Protein AF-A0A925B2U3-F1 (afdb_monomer_lite)

Secondary structure (DSSP, 8-state):
--HHHHHHHHHHTT--TT--EEEEE--SSS---PPEEEEETTEEEEESS-TT----------

Structure (mmCIF, N/CA/C/O backbone):
data_AF-A0A925B2U3-F1
#
_entry.id   AF-A0A925B2U3-F1
#
loop_
_atom_site.group_PDB
_atom_site.id
_atom_site.type_symbol
_atom_site.label_atom_id
_atom_site.label_alt_id
_atom_site.label_comp_id
_atom_site.label_asym_id
_atom_site.label_entity_id
_atom_site.label_seq_id
_atom_site.pdbx_PDB_ins_code
_atom_site.Cartn_x
_atom_site.Cartn_y
_atom_site.Cartn_z
_atom_site.occupancy
_atom_site.B_iso_or_equiv
_atom_site.auth_seq_id
_atom_site.auth_comp_id
_atom_site.auth_asym_id
_atom_site.auth_atom_id
_atom_site.pdbx_PDB_model_num
ATOM 1 N N . MET A 1 1 ? 9.652 -1.559 -7.511 1.00 78.00 1 MET A N 1
ATOM 2 C CA . MET A 1 1 ? 9.896 -0.581 -6.428 1.00 78.00 1 MET A CA 1
ATOM 3 C C . MET A 1 1 ? 10.737 -1.195 -5.311 1.00 78.00 1 MET A C 1
ATOM 5 O O . MET A 1 1 ? 10.636 -2.396 -5.067 1.00 78.00 1 MET A O 1
ATOM 9 N N . THR A 1 2 ? 11.563 -0.390 -4.647 1.00 85.19 2 THR A N 1
ATOM 10 C CA . THR A 1 2 ? 12.206 -0.694 -3.358 1.00 85.19 2 THR A CA 1
ATOM 11 C C . THR A 1 2 ? 11.217 -0.514 -2.204 1.00 85.19 2 THR A C 1
ATOM 13 O O . THR A 1 2 ? 10.162 0.094 -2.369 1.00 85.19 2 THR A O 1
ATOM 16 N N . TRP A 1 3 ? 11.557 -1.017 -1.015 1.00 84.06 3 TRP A N 1
ATOM 17 C CA . TRP A 1 3 ? 10.706 -0.853 0.168 1.00 84.06 3 TRP A CA 1
ATOM 18 C C . TRP A 1 3 ? 10.487 0.617 0.556 1.00 84.06 3 TRP A C 1
ATOM 20 O O . TRP A 1 3 ? 9.377 0.988 0.927 1.00 84.06 3 TRP A O 1
ATOM 30 N N . SER A 1 4 ? 11.515 1.460 0.428 1.00 87.25 4 SER A N 1
ATOM 31 C CA . SER A 1 4 ? 11.400 2.897 0.705 1.00 87.25 4 SER A CA 1
ATOM 32 C C . SER A 1 4 ? 10.404 3.572 -0.237 1.00 87.25 4 SER A C 1
ATOM 34 O O . SER A 1 4 ? 9.509 4.264 0.231 1.00 87.25 4 SER A O 1
ATOM 36 N N . GLU A 1 5 ? 10.488 3.281 -1.540 1.00 86.50 5 GLU A N 1
ATOM 37 C CA . GLU A 1 5 ? 9.550 3.817 -2.536 1.00 86.50 5 GLU A CA 1
ATOM 38 C C . GLU A 1 5 ? 8.109 3.345 -2.280 1.00 86.50 5 GLU A C 1
ATOM 40 O O . GLU A 1 5 ? 7.172 4.119 -2.439 1.00 86.50 5 GLU A O 1
ATOM 45 N N . ILE A 1 6 ? 7.918 2.089 -1.853 1.00 85.19 6 ILE A N 1
ATOM 46 C CA . ILE A 1 6 ? 6.591 1.561 -1.487 1.00 85.19 6 ILE A CA 1
ATOM 47 C C . ILE A 1 6 ? 6.015 2.327 -0.295 1.00 85.19 6 ILE A C 1
ATOM 49 O O . ILE A 1 6 ? 4.829 2.649 -0.296 1.00 85.19 6 ILE A O 1
ATOM 53 N N . LYS A 1 7 ? 6.840 2.623 0.716 1.00 87.62 7 LYS A N 1
ATOM 54 C CA . LYS A 1 7 ? 6.405 3.369 1.899 1.00 87.62 7 LYS A CA 1
ATOM 55 C C . LYS A 1 7 ? 5.973 4.788 1.527 1.00 87.62 7 LYS A C 1
ATOM 57 O O . LYS A 1 7 ? 4.860 5.179 1.859 1.00 87.62 7 LYS A O 1
ATOM 62 N N . GLU A 1 8 ? 6.805 5.502 0.773 1.00 89.62 8 GLU A N 1
ATOM 63 C CA . GLU A 1 8 ? 6.489 6.859 0.315 1.00 89.62 8 GLU A CA 1
ATOM 64 C C . GLU A 1 8 ? 5.219 6.886 -0.545 1.00 89.62 8 GLU A C 1
ATOM 66 O O . GLU A 1 8 ? 4.384 7.777 -0.394 1.00 89.62 8 GLU A O 1
ATOM 71 N N . ALA A 1 9 ? 5.041 5.900 -1.428 1.00 88.44 9 ALA A N 1
ATOM 72 C CA . ALA A 1 9 ? 3.849 5.795 -2.262 1.00 88.44 9 ALA A CA 1
ATOM 73 C C . ALA A 1 9 ? 2.590 5.443 -1.449 1.00 88.44 9 ALA A C 1
ATOM 75 O O . ALA A 1 9 ? 1.514 5.956 -1.742 1.00 88.44 9 ALA A O 1
ATOM 76 N N . ALA A 1 10 ? 2.706 4.612 -0.410 1.00 87.62 10 ALA A N 1
ATOM 77 C CA . ALA A 1 10 ? 1.601 4.291 0.493 1.00 87.62 10 ALA A CA 1
ATOM 78 C C . ALA A 1 10 ? 1.156 5.507 1.326 1.00 87.62 10 ALA A C 1
ATOM 80 O O . ALA A 1 10 ? -0.043 5.724 1.506 1.00 87.62 10 ALA A O 1
ATOM 81 N N . GLU A 1 11 ? 2.104 6.327 1.785 1.00 88.00 11 GLU A N 1
ATOM 82 C CA . GLU A 1 11 ? 1.820 7.591 2.476 1.00 88.00 11 GLU A CA 1
ATOM 83 C C . GLU A 1 11 ? 1.126 8.587 1.531 1.00 88.00 11 GLU A C 1
ATOM 85 O O . GLU A 1 11 ? 0.105 9.177 1.885 1.00 88.00 11 GLU A O 1
ATOM 90 N N . GLN A 1 12 ? 1.607 8.707 0.289 1.00 89.06 12 GLN A N 1
ATOM 91 C CA . GLN A 1 12 ? 0.978 9.542 -0.746 1.00 89.06 12 GLN A CA 1
ATOM 92 C C . GLN A 1 12 ? -0.423 9.058 -1.146 1.00 89.06 12 GLN A C 1
ATOM 94 O O . GLN A 1 12 ? -1.277 9.873 -1.491 1.00 89.06 12 GLN A O 1
ATOM 99 N N . ALA A 1 13 ? -0.687 7.752 -1.052 1.00 86.69 13 ALA A N 1
ATOM 100 C CA . ALA A 1 13 ? -2.004 7.164 -1.286 1.00 86.69 13 ALA A CA 1
ATOM 101 C C . ALA A 1 13 ? -3.032 7.503 -0.186 1.00 86.69 13 ALA A C 1
ATOM 103 O O . ALA A 1 13 ? -4.201 7.122 -0.298 1.00 86.69 13 ALA A O 1
ATOM 104 N N . GLY A 1 14 ? -2.617 8.194 0.885 1.00 88.06 14 GLY A N 1
ATOM 105 C CA . GLY A 1 14 ? -3.490 8.595 1.985 1.00 88.06 14 GLY A CA 1
ATOM 106 C C . GLY A 1 14 ? -3.887 7.426 2.884 1.00 88.06 14 GLY A C 1
ATOM 107 O O . GLY A 1 14 ? -5.050 7.312 3.282 1.00 88.06 14 GLY A O 1
ATOM 108 N N . ILE A 1 15 ? -2.957 6.509 3.151 1.00 86.81 15 ILE A N 1
ATOM 109 C CA . ILE A 1 15 ? -3.132 5.493 4.192 1.00 86.81 15 ILE A CA 1
ATOM 110 C C . ILE A 1 15 ? -3.011 6.145 5.568 1.00 86.81 15 ILE A C 1
ATOM 112 O O . ILE A 1 15 ? -2.073 6.893 5.833 1.00 86.81 15 ILE A O 1
ATOM 116 N N . GLU A 1 16 ? -3.970 5.845 6.436 1.00 86.75 16 GLU A N 1
ATOM 117 C CA . GLU A 1 16 ? -3.980 6.278 7.829 1.00 86.75 16 GLU A CA 1
ATOM 118 C C . GLU A 1 16 ? -3.332 5.209 8.721 1.00 86.75 16 GLU A C 1
ATOM 120 O O . GLU A 1 16 ? -3.301 4.031 8.375 1.00 86.75 16 GLU A O 1
ATOM 125 N N . GLU A 1 17 ? -2.844 5.580 9.906 1.00 84.38 17 GLU A N 1
ATOM 126 C CA . GLU A 1 17 ? -2.213 4.619 10.834 1.00 84.38 17 GLU A CA 1
ATOM 127 C C . GLU A 1 17 ? -3.162 3.500 11.303 1.00 84.38 17 GLU A C 1
ATOM 129 O O . GLU A 1 17 ? -2.719 2.456 11.777 1.00 84.38 17 GLU A O 1
ATOM 134 N N . THR A 1 18 ? -4.472 3.718 11.185 1.00 87.00 18 THR A N 1
ATOM 135 C CA . THR A 1 18 ? -5.525 2.763 11.547 1.00 87.00 18 THR A CA 1
ATOM 136 C C . THR A 1 18 ? -5.939 1.846 10.396 1.00 87.00 18 THR A C 1
ATOM 138 O O . THR A 1 18 ? -6.711 0.913 10.621 1.00 87.00 18 THR A O 1
ATOM 141 N N . ASP A 1 19 ? -5.463 2.096 9.175 1.00 86.19 19 ASP A N 1
ATOM 142 C CA . ASP A 1 19 ? -5.786 1.278 8.011 1.00 86.19 19 ASP A CA 1
ATOM 143 C C . ASP A 1 19 ? -5.001 -0.043 8.039 1.00 86.19 19 ASP A C 1
ATOM 145 O O . ASP A 1 19 ? -3.771 -0.070 8.096 1.00 86.19 19 ASP A O 1
ATOM 149 N N . GLU A 1 20 ? -5.712 -1.164 7.911 1.00 90.06 20 GLU A N 1
ATOM 150 C CA . GLU A 1 20 ? -5.085 -2.479 7.781 1.00 90.06 20 GLU A CA 1
ATOM 151 C C . GLU A 1 20 ? -4.839 -2.808 6.302 1.00 90.06 20 GLU A C 1
ATOM 153 O O . GLU A 1 20 ? -5.775 -2.990 5.517 1.00 90.06 20 GLU A O 1
ATOM 158 N N . ILE A 1 21 ? -3.566 -2.873 5.905 1.00 88.31 21 ILE A N 1
ATOM 159 C CA . ILE A 1 21 ? -3.168 -3.202 4.532 1.00 88.31 21 ILE A CA 1
ATOM 160 C C . ILE A 1 21 ? -3.153 -4.718 4.359 1.00 88.31 21 ILE A C 1
ATOM 162 O O . ILE A 1 21 ? -2.338 -5.418 4.956 1.00 88.31 21 ILE A O 1
ATOM 166 N N . TYR A 1 22 ? -4.008 -5.219 3.474 1.00 88.12 22 TYR A N 1
ATOM 167 C CA . TYR A 1 2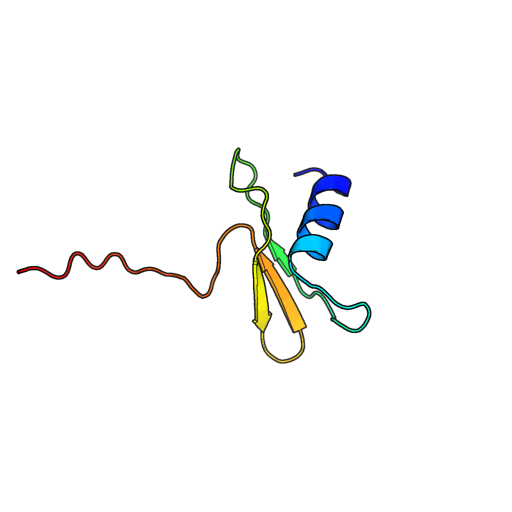2 ? -4.060 -6.641 3.146 1.00 88.12 22 TYR A CA 1
ATOM 168 C C . TYR A 1 22 ? -3.065 -7.027 2.051 1.00 88.12 22 TYR A C 1
ATOM 170 O O . TYR A 1 22 ? -2.441 -8.086 2.105 1.00 88.12 22 TYR A O 1
ATOM 178 N N . VAL A 1 23 ? -2.927 -6.184 1.024 1.00 87.94 23 VAL A N 1
ATOM 179 C CA . VAL A 1 23 ? -2.066 -6.486 -0.122 1.00 87.94 23 VAL A CA 1
ATOM 180 C C . VAL A 1 23 ? -1.549 -5.218 -0.791 1.00 87.94 23 VAL A C 1
ATOM 182 O O . VAL A 1 23 ? -2.292 -4.258 -1.000 1.00 87.94 23 VAL A O 1
ATOM 185 N N . ILE A 1 24 ? -0.270 -5.255 -1.167 1.00 87.88 24 ILE A N 1
ATOM 186 C CA . ILE A 1 24 ? 0.388 -4.249 -2.001 1.00 87.88 24 ILE A CA 1
ATOM 187 C C . ILE A 1 24 ? 0.811 -4.940 -3.297 1.00 87.88 24 ILE A C 1
ATOM 189 O O . ILE A 1 24 ? 1.592 -5.893 -3.274 1.00 87.88 24 ILE A O 1
ATOM 193 N N . LYS A 1 25 ? 0.264 -4.494 -4.428 1.00 86.62 25 LYS A N 1
ATOM 194 C CA . LYS A 1 25 ? 0.573 -5.027 -5.758 1.00 86.62 25 LYS A CA 1
ATOM 195 C C . LYS A 1 25 ? 1.469 -4.046 -6.504 1.00 86.62 25 LYS A C 1
ATOM 197 O O . LYS A 1 25 ? 0.991 -3.029 -6.997 1.00 86.62 25 LYS A O 1
ATOM 202 N N . CYS A 1 26 ? 2.745 -4.400 -6.597 1.00 82.25 26 CYS A N 1
ATOM 203 C CA . 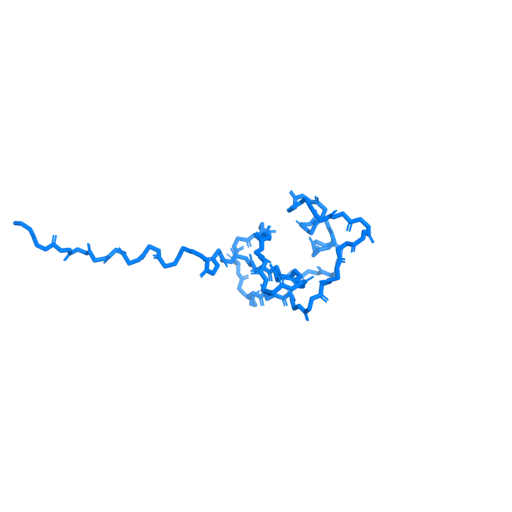CYS A 1 26 ? 3.717 -3.708 -7.434 1.00 82.25 26 CYS A CA 1
ATOM 204 C C . CYS A 1 26 ? 4.077 -4.598 -8.626 1.00 82.25 26 CYS A C 1
ATOM 206 O O . CYS A 1 26 ? 4.418 -5.776 -8.470 1.00 82.25 26 CYS A O 1
ATOM 208 N N . GLU A 1 27 ? 4.024 -4.036 -9.817 1.00 78.19 27 GLU A N 1
ATOM 209 C CA . GLU A 1 27 ? 4.599 -4.582 -11.023 1.00 78.19 27 GLU A CA 1
ATOM 210 C C . GLU A 1 27 ? 6.134 -4.517 -10.961 1.00 78.19 27 GLU A C 1
ATOM 212 O O . GLU A 1 27 ? 6.764 -3.660 -10.341 1.00 78.19 27 GLU A O 1
ATOM 217 N N . ARG A 1 28 ? 6.786 -5.495 -11.598 1.00 64.19 28 ARG A N 1
ATOM 218 C CA . ARG A 1 28 ? 8.258 -5.579 -11.648 1.00 64.19 28 ARG A CA 1
ATOM 219 C C . ARG A 1 28 ? 8.887 -4.690 -12.729 1.00 64.19 28 ARG A C 1
ATOM 221 O O . ARG A 1 28 ? 10.103 -4.738 -12.898 1.00 64.19 28 ARG A O 1
ATOM 228 N N . ARG A 1 29 ? 8.083 -3.958 -13.502 1.00 67.31 29 ARG A N 1
ATOM 229 C CA . ARG A 1 29 ? 8.531 -3.125 -14.632 1.00 67.31 29 ARG A CA 1
ATOM 230 C C . ARG A 1 29 ? 8.651 -1.658 -14.212 1.00 67.31 29 ARG A C 1
ATOM 232 O O . ARG A 1 29 ? 8.353 -1.326 -13.071 1.00 67.31 29 ARG A O 1
ATOM 239 N N . ASP A 1 30 ? 9.075 -0.805 -15.146 1.00 63.56 30 ASP A N 1
ATOM 240 C CA . ASP A 1 30 ? 9.006 0.668 -15.080 1.00 63.56 30 ASP A CA 1
ATOM 241 C C . ASP A 1 30 ? 7.534 1.145 -15.120 1.00 63.56 30 ASP A C 1
ATOM 243 O O . ASP A 1 30 ? 7.113 1.911 -15.983 1.00 63.56 30 ASP A O 1
ATOM 247 N N . GLY A 1 31 ? 6.709 0.558 -14.253 1.00 63.16 31 GLY A N 1
ATOM 248 C CA . GLY A 1 31 ? 5.321 0.934 -14.053 1.00 63.16 31 GLY A CA 1
ATOM 249 C C . GLY A 1 31 ? 5.220 2.260 -13.312 1.00 63.16 31 GLY A C 1
ATOM 250 O O . GLY A 1 31 ? 6.218 2.835 -12.863 1.00 63.16 31 GLY A O 1
ATOM 251 N N . ASP A 1 32 ? 3.990 2.746 -13.199 1.00 68.06 32 ASP A N 1
ATOM 252 C CA . ASP A 1 32 ? 3.706 3.944 -12.429 1.00 68.06 32 ASP A CA 1
ATOM 253 C C . ASP A 1 32 ? 4.030 3.688 -10.949 1.00 68.06 32 ASP A C 1
ATOM 255 O O . ASP A 1 32 ? 3.544 2.732 -10.356 1.00 68.06 32 ASP A O 1
ATOM 259 N N . LYS A 1 33 ? 4.901 4.512 -10.358 1.00 78.81 33 LYS A N 1
ATOM 260 C CA . LYS A 1 33 ? 5.336 4.373 -8.957 1.00 78.81 33 LYS A CA 1
ATOM 261 C C . LYS A 1 33 ? 4.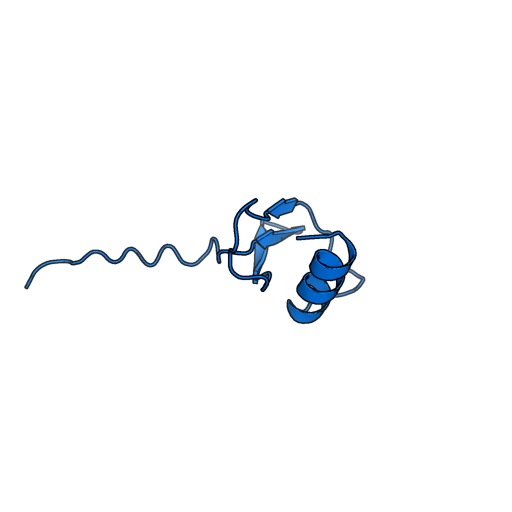296 4.897 -7.960 1.00 78.81 33 LYS A C 1
ATOM 263 O O . LYS A 1 33 ? 4.578 4.954 -6.763 1.00 78.81 33 LYS A O 1
ATOM 268 N N . VAL A 1 34 ? 3.130 5.334 -8.427 1.00 84.88 34 VAL A N 1
ATOM 269 C CA . VAL A 1 34 ? 2.032 5.792 -7.580 1.00 84.88 34 VAL A CA 1
ATOM 270 C C . VAL A 1 34 ? 1.198 4.591 -7.164 1.00 84.88 34 VAL A C 1
ATOM 272 O O . VAL A 1 34 ? 0.741 3.817 -7.994 1.00 84.88 34 VAL A O 1
ATOM 275 N N . LEU A 1 35 ? 0.958 4.440 -5.861 1.00 88.38 35 LEU A N 1
ATOM 276 C CA . LEU A 1 35 ? 0.033 3.434 -5.355 1.00 88.38 35 LEU A CA 1
ATOM 277 C C . LEU A 1 35 ? -1.362 4.038 -5.200 1.00 88.38 35 LEU A C 1
ATOM 279 O O . LEU A 1 35 ? -1.547 5.073 -4.565 1.00 88.38 35 LEU A O 1
ATOM 283 N N . HIS A 1 36 ? -2.363 3.347 -5.730 1.00 88.25 36 HIS A N 1
ATOM 284 C CA . HIS A 1 36 ? -3.764 3.702 -5.572 1.00 88.25 36 HIS A CA 1
ATOM 285 C C . HIS A 1 36 ? -4.388 2.920 -4.416 1.00 88.25 36 HIS A C 1
ATOM 287 O O . HIS A 1 36 ? -4.325 1.687 -4.369 1.00 88.25 36 HIS A O 1
ATOM 293 N N . LYS A 1 37 ? -5.008 3.649 -3.482 1.00 88.12 37 LYS A N 1
ATOM 294 C CA . LYS A 1 37 ? -5.752 3.101 -2.344 1.00 88.12 37 LYS A CA 1
ATOM 295 C C . LYS A 1 37 ? -7.143 2.657 -2.785 1.00 88.12 37 LYS A C 1
ATOM 297 O O . LYS A 1 37 ? -7.955 3.465 -3.220 1.00 88.12 37 LYS A O 1
ATOM 302 N N . SER A 1 38 ? -7.447 1.380 -2.582 1.00 87.50 38 SER A N 1
ATOM 303 C CA . SER A 1 38 ? -8.782 0.805 -2.772 1.00 87.50 38 SER A CA 1
ATOM 304 C C . SER A 1 38 ? -9.217 0.049 -1.517 1.00 87.50 38 SER A C 1
ATOM 306 O O . SER A 1 38 ? -8.388 -0.519 -0.804 1.00 87.50 38 SER A O 1
ATOM 308 N N . LYS A 1 39 ? -10.520 0.054 -1.217 1.00 85.00 39 LYS A N 1
ATOM 309 C CA . LYS A 1 39 ? -11.084 -0.696 -0.085 1.00 85.00 39 LYS A CA 1
ATOM 310 C C . LYS A 1 39 ? -11.588 -2.055 -0.559 1.00 85.00 39 LYS A C 1
ATOM 312 O O . LYS A 1 39 ? -12.367 -2.125 -1.505 1.00 85.00 39 LYS A O 1
ATOM 317 N N . SER A 1 40 ? -11.185 -3.118 0.130 1.00 79.12 40 SER A N 1
ATOM 318 C CA . SER A 1 40 ? -11.697 -4.475 -0.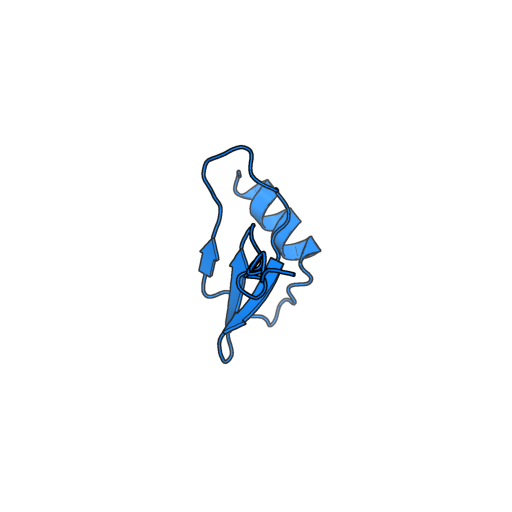061 1.00 79.12 40 SER A CA 1
ATOM 319 C C . SER A 1 40 ? -12.260 -4.973 1.270 1.00 79.12 40 SER A C 1
ATOM 321 O O . SER A 1 40 ? -11.530 -5.419 2.157 1.00 79.12 40 SER A O 1
ATOM 323 N N . GLY A 1 41 ? -13.572 -4.803 1.456 1.00 83.38 41 GLY A N 1
ATOM 324 C CA . GLY A 1 41 ? -14.212 -4.969 2.763 1.00 83.38 41 GLY A CA 1
ATOM 325 C C . GLY A 1 41 ? -13.681 -3.949 3.776 1.00 83.38 41 GLY A C 1
ATOM 326 O O . GLY A 1 41 ? -13.757 -2.746 3.534 1.00 83.38 41 GLY A O 1
ATOM 327 N N . ASN A 1 42 ? -13.126 -4.439 4.889 1.00 85.38 42 ASN A N 1
ATOM 328 C CA . ASN A 1 42 ? -12.532 -3.612 5.950 1.00 85.38 42 ASN A CA 1
ATOM 329 C C . ASN A 1 42 ? -11.027 -3.355 5.764 1.00 85.38 42 ASN A C 1
ATOM 331 O O . ASN A 1 42 ? -10.429 -2.687 6.598 1.00 85.38 42 ASN A O 1
ATOM 335 N N . MET A 1 43 ? -10.412 -3.893 4.709 1.00 87.69 43 MET A N 1
ATOM 336 C CA . MET A 1 43 ? -8.968 -3.816 4.496 1.00 87.69 43 MET A CA 1
ATOM 337 C C . MET A 1 43 ? -8.622 -2.937 3.294 1.00 87.69 43 MET A C 1
ATOM 339 O O . MET A 1 43 ? -9.413 -2.787 2.355 1.00 87.69 43 MET A O 1
ATOM 343 N N . ILE A 1 44 ? -7.410 -2.388 3.306 1.00 90.12 44 ILE A N 1
ATOM 344 C CA . ILE A 1 44 ? -6.851 -1.595 2.218 1.00 90.12 44 ILE A CA 1
ATOM 345 C C . ILE A 1 44 ? -6.042 -2.478 1.272 1.00 90.12 44 ILE A C 1
ATOM 347 O O . ILE A 1 44 ? -5.204 -3.286 1.678 1.00 90.12 44 ILE A O 1
ATOM 351 N N . GLN A 1 45 ? -6.281 -2.282 -0.019 1.00 90.44 45 GLN A N 1
ATOM 352 C CA . GLN A 1 45 ? -5.445 -2.785 -1.092 1.00 90.44 45 GLN A CA 1
ATOM 353 C C . GLN A 1 45 ? -4.776 -1.604 -1.798 1.00 90.44 45 GLN A C 1
ATOM 355 O O . GLN A 1 45 ? -5.457 -0.684 -2.259 1.00 90.44 45 GLN A O 1
ATOM 360 N N . LEU A 1 46 ? -3.452 -1.680 -1.923 1.00 89.69 46 LEU A N 1
ATOM 361 C CA . LEU A 1 46 ? -2.641 -0.766 -2.720 1.00 89.69 46 LEU A CA 1
ATOM 362 C C . LEU A 1 46 ? -2.220 -1.436 -4.023 1.00 89.69 46 LEU A C 1
ATOM 364 O O . LEU A 1 46 ? -1.796 -2.595 -4.018 1.00 89.69 46 LEU A O 1
ATOM 368 N N . ALA A 1 47 ? -2.307 -0.716 -5.134 1.00 88.38 47 ALA A N 1
ATOM 369 C CA . ALA A 1 47 ? -1.812 -1.191 -6.419 1.00 88.38 47 ALA A CA 1
ATOM 370 C C . ALA A 1 47 ? -1.334 -0.030 -7.296 1.00 88.38 47 ALA A C 1
ATOM 372 O O . ALA A 1 47 ? -1.951 1.029 -7.277 1.00 88.38 47 ALA A O 1
ATOM 373 N N . GLU A 1 48 ? -0.279 -0.251 -8.086 1.00 84.44 48 GLU A N 1
ATOM 374 C CA . GLU A 1 48 ? 0.198 0.723 -9.092 1.00 84.44 48 GLU A CA 1
ATOM 375 C C . GLU A 1 48 ? -0.855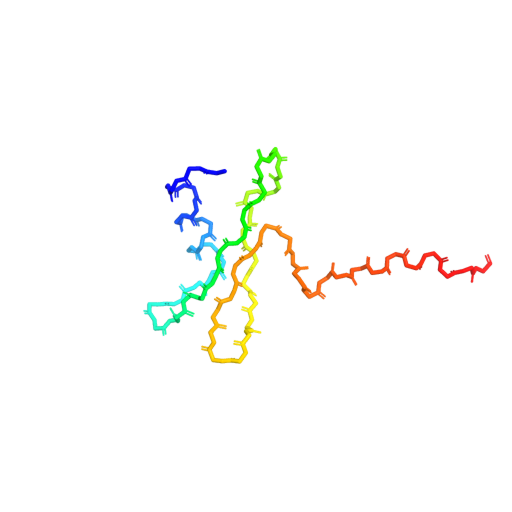 1.009 -10.180 1.00 84.44 48 GLU A C 1
ATOM 377 O O . GLU A 1 48 ? -0.882 2.069 -10.792 1.00 84.44 48 GLU A O 1
ATOM 382 N N . HIS A 1 49 ? -1.789 0.075 -10.377 1.00 76.44 49 HIS A N 1
ATOM 383 C CA . HIS A 1 49 ? -2.956 0.249 -11.233 1.00 76.44 49 HIS A CA 1
ATOM 384 C C . HIS A 1 49 ? -4.222 0.262 -10.388 1.00 76.44 49 HIS A C 1
ATOM 386 O O . HIS A 1 49 ? -4.464 -0.666 -9.610 1.00 76.44 49 HIS A O 1
ATOM 392 N N . ASP A 1 50 ? -5.062 1.280 -10.576 1.00 62.03 50 ASP A N 1
ATOM 393 C CA . ASP A 1 50 ? -6.366 1.334 -9.931 1.00 62.03 50 ASP A CA 1
ATOM 394 C C . ASP A 1 50 ? -7.210 0.121 -10.360 1.00 62.03 50 ASP A C 1
ATOM 396 O O . ASP A 1 50 ? -7.667 0.007 -11.498 1.00 62.03 50 ASP A O 1
ATOM 400 N N . ALA A 1 51 ? -7.411 -0.823 -9.438 1.00 54.56 51 ALA A N 1
ATOM 401 C CA . ALA A 1 51 ? -8.251 -1.995 -9.680 1.00 54.56 51 ALA A CA 1
ATOM 402 C C . ALA A 1 51 ? -9.741 -1.623 -9.854 1.00 54.56 51 ALA A C 1
ATOM 404 O O . ALA A 1 51 ? -10.530 -2.472 -10.273 1.00 54.56 51 ALA A O 1
ATOM 405 N N . GLY A 1 52 ? -10.118 -0.373 -9.547 1.00 53.88 52 GLY A N 1
ATOM 406 C CA . GLY A 1 52 ? -11.418 0.238 -9.833 1.00 53.88 52 GLY A CA 1
ATOM 407 C C . GLY A 1 52 ? -11.512 0.864 -11.227 1.00 53.88 52 GLY A C 1
ATOM 408 O O . GLY A 1 52 ? -12.605 1.224 -11.656 1.00 53.88 52 GLY A O 1
ATOM 409 N N . ASN A 1 53 ? -10.409 0.905 -11.976 1.00 44.47 53 ASN A N 1
ATOM 410 C CA . ASN A 1 53 ? -10.355 1.398 -13.335 1.00 44.47 53 ASN A CA 1
ATOM 411 C C . ASN A 1 53 ? -9.830 0.297 -14.262 1.00 44.47 53 ASN A C 1
ATOM 413 O O . ASN A 1 53 ? -8.830 0.436 -14.966 1.00 44.47 53 ASN A O 1
ATOM 417 N N . LYS A 1 54 ? -10.637 -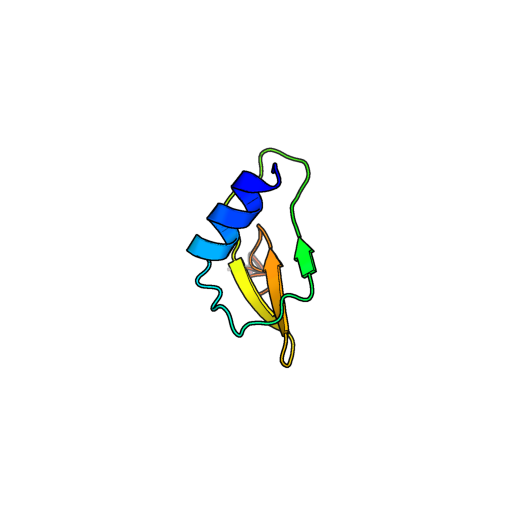0.761 -14.405 1.00 46.44 54 LYS A N 1
ATOM 418 C CA . LYS A 1 54 ? -10.962 -1.137 -15.779 1.00 46.44 54 LYS A CA 1
ATOM 419 C C . LYS A 1 54 ? -11.696 0.069 -16.364 1.00 46.44 54 LYS A C 1
ATOM 421 O O . LYS A 1 54 ? -12.922 0.087 -16.403 1.00 46.44 54 LYS A O 1
ATOM 426 N N . THR A 1 55 ? -10.961 1.054 -16.882 1.00 44.66 55 THR A N 1
ATOM 427 C CA . THR A 1 55 ? -11.454 1.632 -18.121 1.00 44.66 55 THR A CA 1
ATOM 428 C C . THR A 1 55 ? -11.388 0.452 -19.073 1.00 44.66 55 THR A C 1
ATOM 430 O O . THR A 1 55 ? -10.364 0.155 -19.683 1.00 44.66 55 THR A O 1
ATOM 433 N N . GLU A 1 56 ? -12.484 -0.299 -19.142 1.00 41.44 56 GLU A N 1
ATOM 434 C CA . GLU A 1 56 ? -12.884 -0.812 -20.423 1.00 41.44 56 GLU A CA 1
ATOM 435 C C . GLU A 1 56 ? -12.904 0.426 -21.316 1.00 41.44 56 GLU A C 1
ATOM 437 O O . GLU A 1 56 ? -13.895 1.143 -21.405 1.00 41.44 56 GLU A O 1
ATOM 442 N N . VAL A 1 57 ? -11.792 0.680 -22.004 1.00 47.06 57 VAL A N 1
ATOM 443 C CA . VAL A 1 57 ? -11.867 1.194 -23.360 1.00 47.06 57 VAL A CA 1
ATOM 444 C C . VAL A 1 57 ? -12.534 0.091 -24.181 1.00 47.06 57 VAL A C 1
ATOM 446 O O . VAL A 1 57 ? -11.947 -0.534 -25.056 1.00 47.06 57 VAL A O 1
ATOM 449 N N . HIS A 1 58 ? -13.807 -0.167 -23.874 1.00 38.31 58 HIS A N 1
ATOM 450 C CA . HIS A 1 58 ? -14.767 -0.484 -24.893 1.00 38.31 58 HIS A CA 1
ATOM 451 C C . HIS A 1 58 ? -14.692 0.725 -25.822 1.00 38.31 58 HIS A C 1
ATOM 453 O O . HIS A 1 58 ? -15.342 1.748 -25.611 1.00 38.31 58 HIS A O 1
ATOM 459 N N . GLY A 1 59 ? -13.878 0.604 -26.870 1.00 38.62 59 GLY A N 1
ATOM 460 C CA . GLY A 1 59 ? -14.270 1.138 -28.160 1.00 38.62 59 GLY A CA 1
ATOM 461 C C . GLY A 1 59 ? -15.595 0.474 -28.525 1.00 38.62 59 GLY A C 1
ATOM 462 O O . GLY A 1 59 ? -15.631 -0.451 -29.328 1.00 38.62 59 GLY A O 1
ATOM 463 N N . CYS A 1 60 ? -16.674 0.886 -27.856 1.00 42.84 60 CYS A N 1
ATOM 464 C CA . CYS A 1 60 ? -18.019 0.671 -28.326 1.00 42.84 60 CYS A CA 1
ATOM 465 C C . CYS A 1 60 ? -18.147 1.549 -29.559 1.00 42.84 60 CYS A C 1
ATOM 467 O O . CYS A 1 60 ? -17.967 2.765 -29.504 1.00 42.84 60 CYS A O 1
ATOM 469 N N . ALA A 1 61 ? -18.377 0.864 -30.670 1.00 42.81 61 ALA A N 1
ATOM 470 C CA . ALA A 1 61 ? -18.613 1.420 -31.979 1.00 42.81 61 ALA A CA 1
ATOM 471 C C . ALA A 1 61 ? -19.568 2.623 -31.949 1.00 42.81 61 ALA A C 1
ATOM 473 O O . ALA A 1 61 ? -20.591 2.619 -31.261 1.00 42.81 61 ALA A O 1
ATOM 474 N N . THR A 1 62 ? -19.271 3.614 -32.780 1.00 45.84 62 THR A N 1
ATOM 475 C CA . THR A 1 62 ? -20.285 4.331 -33.554 1.00 45.84 62 THR A CA 1
ATOM 476 C C . THR A 1 62 ? -19.762 4.465 -34.972 1.00 45.84 62 THR A C 1
ATOM 478 O O . THR A 1 62 ? -18.546 4.731 -35.112 1.00 45.84 62 THR A O 1
#

Foldseek 3Di:
DDPVLQVVLCVVLVDDPPAAAPEEADDPDPAQSHWHWDDDDRHTYTYSDDPVDPPPPPPPDD

Radius of gyration: 13.62 Å; chains: 1; bounding box: 32×16×45 Å

Sequence (62 aa):
MTWSEIKEAAEQAGIEETDEIYVIKCERRDGDKVLHKSKSGNMIQLAEHDAGNKTEVHGCAT

pLDDT: mean 76.08, std 16.82, range [38.31, 90.44]